Protein AF-G5QDP7-F1 (afdb_monomer)

Sequence (54 aa):
MLSILWNLAAFIIALGVLITVHEFGHFWVARRCGVRVERFSIGFGKALWRRTDR

Solvent-accessible surface area (backbone atoms only — not comparable to full-atom values): 3550 Å² total; per-residue (Å²): 115,69,64,60,57,51,51,52,52,52,49,54,52,52,50,53,51,51,50,43,52,52,49,48,50,53,54,53,51,37,53,73,72,70,45,87,77,92,74,92,73,77,82,91,77,82,78,90,71,86,81,86,82,132

Foldseek 3Di:
DVVVVVVVVVVVVVVQVVQLVVLVVVVVVCVVVVHDDPDRDGDDDDGPDDDDDD

Secondary structure (DSSP, 8-state):
-HHHHHHHHHHHHHHHHHHHHHHHHHHHHHHHTT--------SSSS-S------

Structure (mmCIF, N/CA/C/O backbone):
data_AF-G5QDP7-F1
#
_entry.id   AF-G5QDP7-F1
#
loop_
_atom_site.group_PDB
_atom_site.id
_atom_site.type_symbol
_atom_site.label_atom_id
_atom_site.label_alt_id
_atom_site.label_comp_id
_atom_site.label_asym_id
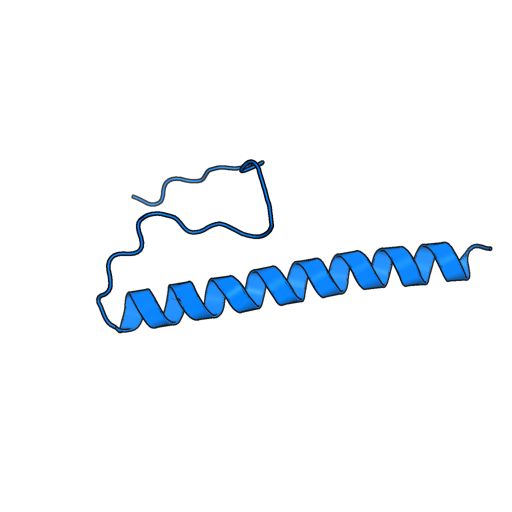_atom_site.label_entity_id
_atom_site.label_seq_id
_atom_site.pdbx_PDB_ins_code
_atom_site.Cartn_x
_atom_site.Cartn_y
_atom_site.Cartn_z
_atom_site.occupancy
_atom_site.B_iso_or_equiv
_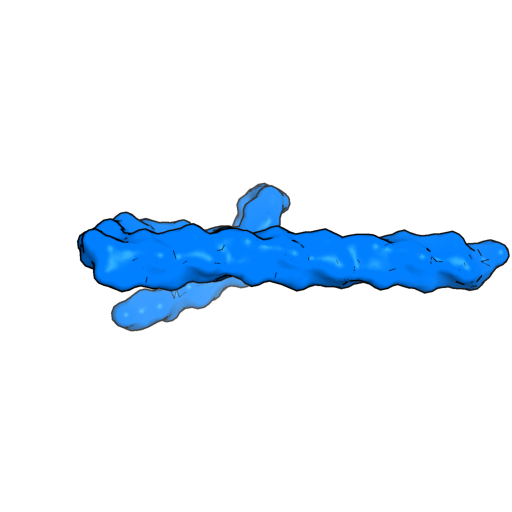atom_site.auth_seq_id
_atom_site.auth_comp_id
_atom_site.auth_asym_id
_atom_site.auth_atom_id
_atom_site.pdbx_PDB_model_num
ATOM 1 N N . MET A 1 1 ? 16.092 -1.941 -23.344 1.00 66.38 1 MET A N 1
ATOM 2 C CA . MET A 1 1 ? 16.409 -1.310 -22.040 1.00 66.38 1 MET A CA 1
ATOM 3 C C . MET A 1 1 ? 15.192 -0.600 -21.441 1.00 66.38 1 MET A C 1
ATOM 5 O O . MET A 1 1 ? 14.725 -1.020 -20.394 1.00 66.38 1 MET A O 1
ATOM 9 N N . LEU A 1 2 ? 14.624 0.405 -22.121 1.00 83.75 2 LEU A N 1
ATOM 10 C CA . LEU A 1 2 ? 13.479 1.200 -21.631 1.00 83.75 2 LEU A CA 1
ATOM 11 C C . LEU A 1 2 ? 12.216 0.377 -21.320 1.00 83.75 2 LEU A C 1
ATOM 13 O O . LEU A 1 2 ? 11.531 0.650 -20.340 1.00 83.75 2 LEU A O 1
ATOM 17 N N . SER A 1 3 ? 11.942 -0.675 -22.093 1.00 88.69 3 SER A N 1
ATOM 18 C CA . SER A 1 3 ? 10.769 -1.537 -21.892 1.00 88.69 3 SER A CA 1
ATOM 19 C C . SER A 1 3 ? 10.784 -2.275 -20.550 1.00 88.69 3 SER A C 1
ATOM 21 O O . SER A 1 3 ? 9.739 -2.463 -19.943 1.00 88.69 3 SER A O 1
ATOM 23 N N . ILE A 1 4 ? 11.960 -2.678 -20.056 1.00 91.38 4 ILE A N 1
ATOM 24 C CA . ILE A 1 4 ? 12.085 -3.356 -18.754 1.00 91.38 4 ILE A CA 1
ATOM 25 C C . ILE A 1 4 ? 11.736 -2.380 -17.631 1.00 91.38 4 ILE A C 1
ATOM 27 O O . ILE A 1 4 ? 10.979 -2.727 -16.730 1.00 91.38 4 ILE A O 1
ATOM 31 N N . LEU A 1 5 ? 12.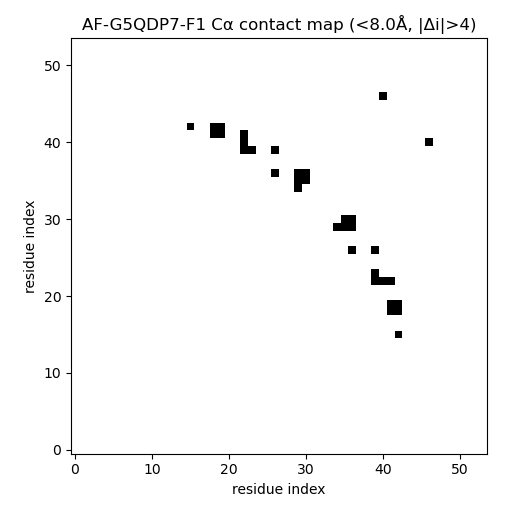230 -1.143 -17.724 1.00 91.38 5 LEU A N 1
ATOM 32 C CA . LEU A 1 5 ? 11.953 -0.102 -16.739 1.00 91.38 5 LEU A CA 1
ATOM 33 C C . LEU A 1 5 ? 10.459 0.258 -16.706 1.00 91.38 5 LEU A C 1
ATOM 35 O O . LEU A 1 5 ? 9.884 0.391 -15.629 1.00 91.38 5 LEU A O 1
ATOM 39 N N . TRP A 1 6 ? 9.821 0.337 -17.878 1.00 93.19 6 TRP A N 1
ATOM 40 C CA . TRP A 1 6 ? 8.383 0.589 -17.995 1.00 93.19 6 TRP A CA 1
ATOM 41 C C . TRP A 1 6 ? 7.538 -0.538 -17.394 1.00 93.19 6 TRP A C 1
ATOM 43 O O . TRP A 1 6 ? 6.638 -0.277 -16.600 1.00 93.19 6 TRP A O 1
ATOM 53 N N . ASN A 1 7 ? 7.859 -1.795 -17.715 1.00 93.00 7 ASN A N 1
ATOM 54 C CA . ASN A 1 7 ? 7.153 -2.952 -17.162 1.00 93.00 7 ASN A CA 1
ATOM 55 C C . ASN A 1 7 ? 7.309 -3.042 -15.641 1.00 93.00 7 ASN A C 1
ATOM 57 O O . ASN A 1 7 ? 6.339 -3.319 -14.940 1.00 93.00 7 ASN A O 1
ATOM 61 N N . LEU A 1 8 ? 8.508 -2.769 -15.120 1.00 94.50 8 LEU A N 1
ATOM 62 C CA . LEU A 1 8 ? 8.759 -2.793 -13.682 1.00 94.50 8 LEU A CA 1
ATOM 63 C C . LEU A 1 8 ? 7.982 -1.684 -12.957 1.00 94.50 8 LEU A C 1
ATOM 65 O O . LEU A 1 8 ? 7.359 -1.941 -11.929 1.00 94.50 8 LEU A O 1
ATOM 69 N N . ALA A 1 9 ? 7.968 -0.469 -13.510 1.00 94.19 9 ALA A N 1
ATOM 70 C CA . ALA A 1 9 ? 7.198 0.640 -12.954 1.00 94.19 9 ALA A CA 1
ATOM 71 C C . ALA A 1 9 ? 5.689 0.341 -12.967 1.00 94.19 9 ALA A C 1
ATOM 73 O O . ALA A 1 9 ? 5.018 0.507 -11.947 1.00 94.19 9 ALA A O 1
ATOM 74 N N . ALA A 1 10 ? 5.169 -0.166 -14.088 1.00 94.31 10 ALA A N 1
ATOM 75 C CA . ALA A 1 10 ? 3.771 -0.566 -14.213 1.00 94.31 10 ALA A CA 1
ATOM 76 C C . ALA A 1 10 ? 3.399 -1.672 -13.211 1.00 94.31 10 ALA A C 1
ATOM 78 O O . ALA A 1 10 ? 2.339 -1.604 -12.591 1.00 94.31 10 ALA A O 1
ATOM 79 N N . PHE A 1 11 ? 4.287 -2.647 -12.999 1.00 94.62 11 PHE A N 1
ATOM 80 C CA . PHE A 1 11 ? 4.094 -3.716 -12.022 1.00 94.62 11 PHE A CA 1
ATOM 81 C C . PHE A 1 11 ? 3.989 -3.177 -10.593 1.00 94.62 11 PHE A C 1
ATOM 83 O O . PHE A 1 11 ? 3.039 -3.515 -9.892 1.00 94.62 11 PHE A O 1
ATOM 90 N N . ILE A 1 12 ? 4.911 -2.303 -10.175 1.00 93.44 12 ILE A N 1
ATOM 91 C CA . ILE A 1 12 ? 4.898 -1.707 -8.828 1.00 93.44 12 ILE A CA 1
ATOM 92 C C . ILE A 1 12 ? 3.616 -0.896 -8.604 1.00 93.44 12 ILE A C 1
ATOM 94 O O . ILE A 1 12 ? 2.988 -1.021 -7.553 1.00 93.44 12 ILE A O 1
ATOM 98 N N . ILE A 1 13 ? 3.200 -0.100 -9.594 1.00 93.94 13 ILE A N 1
ATOM 99 C CA . ILE A 1 13 ? 1.964 0.689 -9.505 1.00 93.94 13 ILE A CA 1
ATOM 100 C C . ILE A 1 13 ? 0.745 -0.233 -9.404 1.00 93.94 13 ILE A C 1
ATOM 102 O O . ILE A 1 13 ? -0.093 -0.039 -8.524 1.00 93.94 13 ILE A O 1
ATOM 106 N N . ALA A 1 14 ? 0.652 -1.251 -10.262 1.00 94.56 14 ALA A N 1
ATOM 107 C CA . ALA A 1 14 ? -0.467 -2.188 -10.254 1.00 94.56 14 ALA A CA 1
ATOM 108 C C . ALA A 1 14 ? -0.567 -2.947 -8.921 1.00 94.56 14 ALA A C 1
ATOM 110 O O . ALA A 1 14 ? -1.657 -3.050 -8.359 1.00 94.56 14 ALA A O 1
ATOM 111 N N . LEU A 1 15 ? 0.561 -3.411 -8.373 1.00 92.62 15 LEU A N 1
ATOM 112 C CA . LEU A 1 15 ? 0.612 -4.044 -7.051 1.00 92.62 15 LEU A CA 1
ATOM 113 C C . LEU A 1 15 ? 0.209 -3.079 -5.935 1.00 92.62 15 LEU A C 1
ATOM 115 O O . LEU A 1 15 ? -0.567 -3.454 -5.059 1.00 92.62 15 LEU A O 1
ATOM 119 N N . GLY A 1 16 ? 0.685 -1.833 -5.985 1.00 90.38 16 GLY A N 1
ATOM 120 C CA . GLY A 1 16 ? 0.310 -0.796 -5.026 1.00 90.38 16 GLY A CA 1
ATOM 121 C C . GLY A 1 16 ? -1.197 -0.548 -5.007 1.00 90.38 16 GLY A C 1
ATOM 122 O O . GLY A 1 16 ? -1.806 -0.521 -3.937 1.00 90.38 16 GLY A O 1
ATOM 123 N N . VAL A 1 17 ? -1.820 -0.440 -6.184 1.00 92.12 17 VAL A N 1
ATOM 124 C CA . VAL A 1 17 ? -3.277 -0.286 -6.311 1.00 92.12 17 VAL A CA 1
ATOM 125 C C . VAL A 1 17 ? -4.009 -1.529 -5.806 1.00 92.12 17 VAL A C 1
ATOM 127 O O . VAL A 1 17 ? -4.942 -1.398 -5.016 1.00 92.12 17 VAL A O 1
ATOM 130 N N . LEU A 1 18 ? -3.574 -2.727 -6.207 1.00 92.62 18 LEU A N 1
ATOM 131 C CA . LEU A 1 18 ? -4.192 -3.989 -5.798 1.00 92.62 18 LEU A CA 1
ATOM 132 C C . LEU A 1 18 ? -4.217 -4.135 -4.271 1.00 92.62 18 LEU A C 1
ATOM 134 O O . LEU A 1 18 ? -5.270 -4.412 -3.701 1.00 92.62 18 LEU A O 1
ATOM 138 N N . ILE A 1 19 ? -3.075 -3.912 -3.617 1.00 89.56 19 ILE A N 1
ATOM 139 C CA . ILE A 1 19 ? -2.934 -4.014 -2.159 1.00 89.56 19 ILE A CA 1
ATOM 140 C C . ILE A 1 19 ? -3.817 -2.970 -1.466 1.00 89.56 19 ILE A C 1
ATOM 142 O O . ILE A 1 19 ? -4.599 -3.317 -0.582 1.00 89.56 19 ILE A O 1
ATOM 146 N N . THR A 1 20 ? -3.772 -1.718 -1.936 1.00 87.69 20 THR A N 1
ATOM 147 C CA . THR A 1 20 ? -4.586 -0.620 -1.390 1.00 87.69 20 THR A CA 1
ATOM 148 C C . THR A 1 20 ? -6.075 -0.954 -1.418 1.00 87.69 20 THR A C 1
ATOM 150 O O . THR A 1 20 ? -6.775 -0.782 -0.420 1.00 87.69 20 THR A O 1
ATOM 153 N N . VAL A 1 21 ? -6.570 -1.445 -2.557 1.00 91.06 21 VAL A N 1
ATOM 154 C CA . VAL A 1 21 ? -7.981 -1.814 -2.721 1.00 91.06 21 VAL A CA 1
ATOM 155 C C . VAL A 1 21 ? -8.329 -3.046 -1.884 1.00 91.06 21 VAL A C 1
ATOM 157 O O . VAL A 1 21 ? -9.410 -3.091 -1.297 1.00 91.06 21 VAL A O 1
ATOM 160 N N . HIS A 1 22 ? -7.429 -4.025 -1.786 1.00 89.06 22 HIS A N 1
ATOM 161 C CA . HIS A 1 22 ? -7.645 -5.236 -0.995 1.00 89.06 22 HIS A CA 1
ATOM 162 C C . HIS A 1 22 ? -7.823 -4.921 0.493 1.00 89.06 22 HIS A C 1
ATOM 164 O O . HIS A 1 22 ? -8.823 -5.310 1.100 1.00 89.06 22 HIS A O 1
ATOM 170 N N . GLU A 1 23 ? -6.890 -4.169 1.076 1.00 87.00 23 GLU A N 1
ATOM 171 C CA . GLU A 1 23 ? -6.976 -3.753 2.475 1.00 87.00 23 GLU A CA 1
ATOM 172 C C . GLU A 1 23 ? -8.202 -2.857 2.692 1.00 87.00 23 GLU A C 1
ATOM 174 O O . GLU A 1 23 ? -8.930 -3.036 3.674 1.00 87.00 23 GLU A O 1
ATOM 179 N N . PHE A 1 24 ? -8.493 -1.938 1.761 1.00 86.62 24 PHE A N 1
ATOM 180 C CA . PHE A 1 24 ? -9.679 -1.082 1.845 1.00 86.62 24 PHE A CA 1
ATOM 181 C C . PHE A 1 24 ? -10.981 -1.893 1.852 1.00 86.62 24 PHE A C 1
ATOM 183 O O . PHE A 1 24 ? -11.904 -1.554 2.593 1.00 86.62 24 PHE A O 1
ATOM 190 N N . GLY A 1 25 ? -11.051 -2.985 1.087 1.00 88.56 25 GLY A N 1
ATOM 191 C CA . GLY A 1 25 ? -12.182 -3.911 1.104 1.00 88.56 25 GLY A CA 1
ATOM 192 C C . GLY A 1 25 ? -12.407 -4.524 2.487 1.00 88.56 25 GLY A C 1
ATOM 193 O O . GLY A 1 25 ? -13.527 -4.478 2.998 1.00 88.56 25 GLY A O 1
ATOM 194 N N . HIS A 1 26 ? -11.345 -5.011 3.135 1.00 88.56 26 HIS A N 1
ATOM 195 C CA . HIS A 1 26 ? -11.424 -5.526 4.510 1.00 88.56 26 HIS A CA 1
ATOM 196 C C . HIS A 1 26 ? -11.892 -4.457 5.496 1.00 88.56 26 HIS A C 1
ATOM 198 O O . HIS A 1 26 ? -12.792 -4.713 6.296 1.00 88.56 26 HIS A O 1
ATOM 204 N N . PHE A 1 27 ? -11.339 -3.243 5.412 1.00 86.31 27 PHE A N 1
ATOM 205 C CA . PHE A 1 27 ? -11.756 -2.121 6.258 1.00 86.31 27 PHE A CA 1
ATOM 206 C C . PHE A 1 27 ? -13.229 -1.759 6.046 1.00 86.31 27 PHE A C 1
ATOM 208 O O . PHE A 1 27 ? -13.973 -1.550 7.008 1.00 86.31 27 PHE A O 1
ATOM 215 N N . TRP A 1 28 ? -13.671 -1.712 4.789 1.00 86.44 28 TRP A N 1
ATOM 216 C CA . TRP A 1 28 ? -15.044 -1.376 4.439 1.00 86.44 28 TRP A CA 1
ATOM 217 C C . TRP A 1 28 ? -16.033 -2.415 4.969 1.00 86.44 28 TRP A C 1
ATOM 219 O O . TRP A 1 28 ? -17.031 -2.040 5.590 1.00 86.44 28 TRP A O 1
ATOM 229 N N . VAL A 1 29 ? -15.736 -3.705 4.789 1.00 89.75 29 VAL A N 1
ATOM 230 C CA . VAL A 1 29 ? -16.571 -4.804 5.294 1.0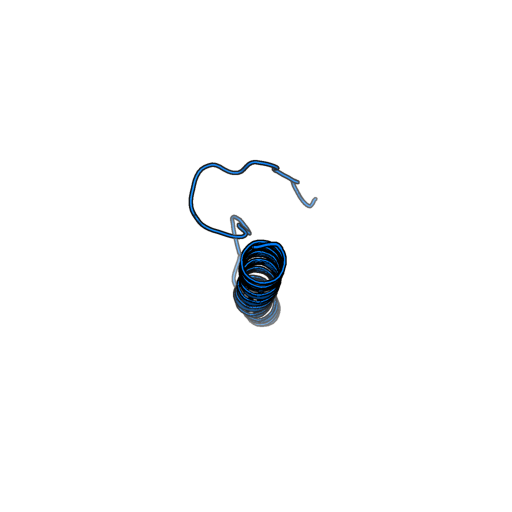0 89.75 29 VAL A CA 1
ATOM 231 C C . VAL A 1 29 ? -16.576 -4.827 6.824 1.00 89.75 29 VAL A C 1
ATOM 233 O O . VAL A 1 29 ? -17.651 -4.873 7.419 1.00 89.75 29 VAL A O 1
ATOM 236 N N . ALA A 1 30 ? -15.420 -4.693 7.480 1.00 87.62 30 ALA A N 1
ATOM 237 C CA . ALA A 1 30 ? -15.332 -4.643 8.941 1.00 87.62 30 ALA A CA 1
ATOM 238 C C . ALA A 1 30 ? -16.185 -3.504 9.528 1.00 87.62 30 ALA A C 1
ATOM 240 O O . ALA A 1 30 ? -16.950 -3.721 10.471 1.00 87.62 30 ALA A O 1
ATOM 241 N N . ARG A 1 31 ? -16.148 -2.315 8.906 1.00 84.62 31 ARG A N 1
ATOM 242 C CA . ARG A 1 31 ? -16.961 -1.162 9.325 1.00 84.62 31 ARG A CA 1
ATOM 243 C C . ARG A 1 31 ? -18.459 -1.399 9.125 1.00 84.62 31 ARG A C 1
ATOM 245 O O . ARG A 1 31 ? -19.261 -0.963 9.947 1.00 84.62 31 ARG A O 1
ATOM 252 N N . ARG A 1 32 ? -18.848 -2.106 8.059 1.00 85.12 32 ARG A N 1
ATOM 253 C CA 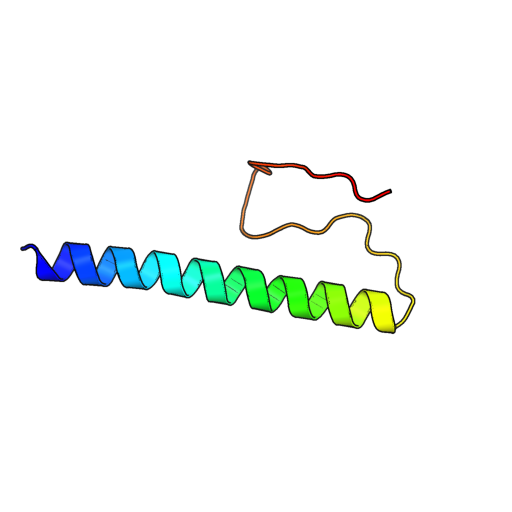. ARG A 1 32 ? -20.244 -2.504 7.797 1.00 85.12 32 ARG A CA 1
ATOM 254 C C . ARG A 1 32 ? -20.753 -3.567 8.771 1.00 85.12 32 ARG A C 1
ATOM 256 O O . ARG A 1 32 ? -21.934 -3.552 9.094 1.00 85.12 32 ARG A O 1
ATOM 263 N N . CYS A 1 33 ? -19.880 -4.441 9.260 1.00 88.62 33 CYS A N 1
ATOM 264 C CA . CYS A 1 33 ? -20.204 -5.451 10.268 1.00 88.62 33 CYS A CA 1
ATOM 265 C C . CYS A 1 33 ? -20.165 -4.916 11.712 1.00 88.62 33 CYS A C 1
ATOM 267 O O . CYS A 1 33 ? -20.340 -5.692 12.647 1.00 88.62 33 CYS A O 1
ATOM 269 N N . GLY A 1 34 ? -19.929 -3.614 11.915 1.00 84.19 34 GLY A N 1
ATOM 270 C CA . GLY A 1 34 ? -19.861 -3.005 13.248 1.00 84.19 34 GLY A CA 1
ATOM 271 C C . GLY A 1 34 ? -18.587 -3.345 14.030 1.00 84.19 34 GLY A C 1
ATOM 272 O O . GLY A 1 34 ? -18.523 -3.104 15.235 1.00 84.19 34 GLY A O 1
ATOM 273 N N . VAL A 1 35 ? -17.563 -3.886 13.365 1.00 82.62 35 VAL A N 1
ATOM 274 C CA . VAL A 1 35 ? -16.266 -4.176 13.982 1.00 82.62 35 VAL A CA 1
ATOM 275 C C . VAL A 1 35 ? -15.471 -2.873 14.084 1.00 82.62 35 VAL A C 1
ATOM 277 O O . VAL A 1 35 ? -15.268 -2.179 13.086 1.00 82.62 35 VAL A O 1
ATOM 280 N N . ARG A 1 36 ? -15.011 -2.524 15.293 1.00 71.56 36 ARG A N 1
ATOM 281 C CA . ARG A 1 36 ? -14.102 -1.385 15.496 1.00 71.56 36 ARG A CA 1
ATOM 282 C C . ARG A 1 36 ? -12.758 -1.692 14.848 1.00 71.56 36 ARG A C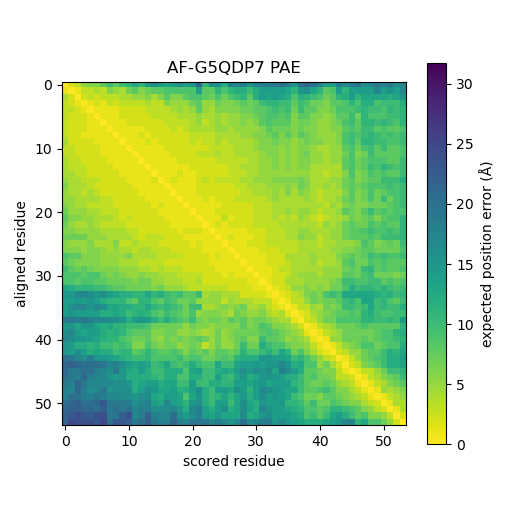 1
ATOM 284 O O . ARG A 1 36 ? -12.071 -2.624 15.255 1.00 71.56 36 ARG A O 1
ATOM 291 N N . VAL A 1 37 ? -12.385 -0.893 13.852 1.00 75.38 37 VAL A N 1
ATOM 292 C CA . VAL A 1 37 ? -11.083 -0.996 13.192 1.00 75.38 37 VAL A CA 1
ATOM 293 C C . VAL A 1 37 ? -10.176 0.092 13.751 1.00 75.38 37 VAL A C 1
ATOM 295 O O . VAL A 1 37 ? -10.375 1.270 13.480 1.00 75.38 37 VAL A O 1
ATOM 298 N N . GLU A 1 38 ? -9.197 -0.306 14.560 1.00 69.94 38 GLU A N 1
ATOM 299 C CA . GLU A 1 38 ? -8.305 0.617 15.277 1.00 69.94 38 GLU A CA 1
A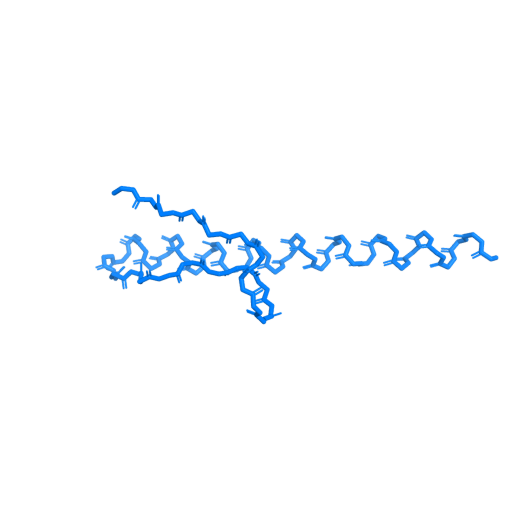TOM 300 C C . GLU A 1 38 ? -7.395 1.412 14.329 1.00 69.94 38 GLU A C 1
ATOM 302 O O . GLU A 1 38 ? -7.106 2.583 14.572 1.00 69.94 38 GLU A O 1
ATOM 307 N N . ARG A 1 39 ? -6.893 0.775 13.259 1.00 67.94 39 ARG A N 1
ATOM 308 C CA . ARG A 1 39 ? -5.952 1.385 12.306 1.00 67.94 39 ARG A CA 1
ATOM 309 C C . ARG A 1 39 ? -6.116 0.782 10.920 1.00 67.94 39 ARG A C 1
ATOM 311 O O . ARG A 1 39 ? -5.997 -0.427 10.755 1.00 67.94 39 ARG A O 1
ATOM 318 N N . PHE A 1 40 ? -6.325 1.641 9.928 1.00 74.38 40 PHE A N 1
ATOM 319 C CA . PHE A 1 40 ? -6.180 1.279 8.525 1.00 74.38 40 PHE A CA 1
ATOM 320 C C . PHE A 1 40 ? -4.740 1.565 8.084 1.00 74.38 40 PHE A C 1
ATOM 322 O O . PHE A 1 40 ? -4.255 2.685 8.251 1.00 74.38 40 PHE A O 1
ATOM 329 N N . SER A 1 41 ? -4.048 0.555 7.564 1.00 73.69 41 SER A N 1
ATOM 330 C CA . SER A 1 41 ? -2.698 0.670 7.006 1.00 73.69 41 SER A CA 1
ATOM 331 C C . SER A 1 41 ? -2.736 0.143 5.578 1.00 73.69 41 SER A C 1
ATOM 333 O O . SER A 1 41 ? -3.472 -0.799 5.314 1.00 73.69 41 SER A O 1
ATOM 335 N N . 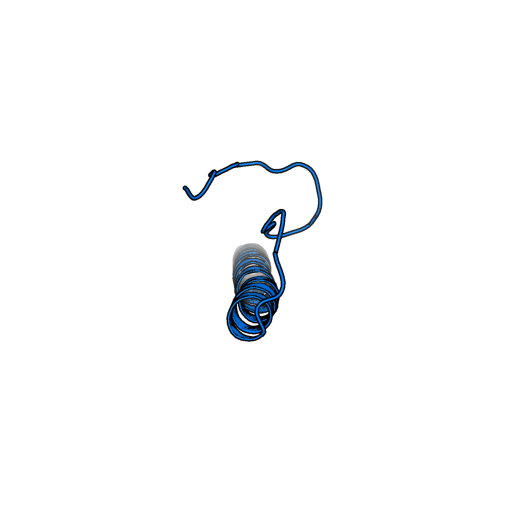ILE A 1 42 ? -1.979 0.770 4.678 1.00 74.69 42 ILE A N 1
ATOM 336 C CA . ILE A 1 42 ? -1.802 0.302 3.301 1.00 74.69 42 ILE A CA 1
ATOM 337 C C . ILE A 1 42 ? -0.336 -0.102 3.137 1.00 74.69 42 ILE A C 1
ATOM 339 O O . ILE A 1 42 ? 0.552 0.748 3.279 1.00 74.69 42 ILE A O 1
ATOM 343 N N . GLY A 1 43 ? -0.085 -1.374 2.826 1.00 71.69 43 GLY A N 1
ATOM 344 C CA . GLY A 1 43 ? 1.251 -1.916 2.554 1.00 71.69 43 GLY A CA 1
ATOM 345 C C . GLY A 1 43 ? 2.032 -2.433 3.774 1.00 71.69 43 GLY A C 1
ATOM 346 O O . GLY A 1 43 ? 1.513 -2.565 4.880 1.00 71.69 43 GLY A O 1
ATOM 347 N N . PHE A 1 44 ? 3.317 -2.747 3.561 1.00 64.12 44 PHE A N 1
ATOM 348 C CA . PHE A 1 44 ? 4.190 -3.401 4.544 1.00 64.12 44 PHE A CA 1
ATOM 349 C C . PHE A 1 44 ? 5.197 -2.412 5.157 1.00 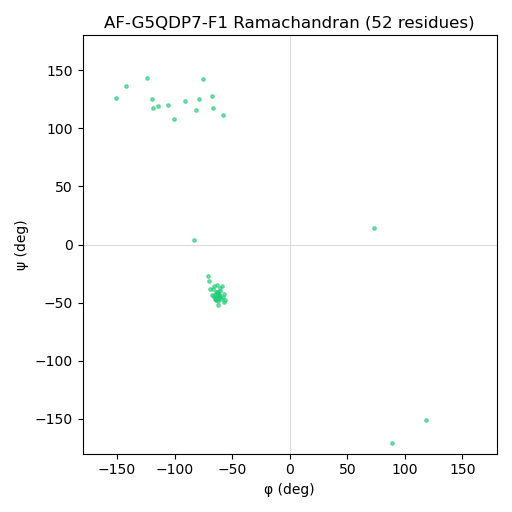64.12 44 PHE A C 1
ATOM 351 O O . PHE A 1 44 ? 6.038 -1.861 4.449 1.00 64.12 44 PHE A O 1
ATOM 358 N N . GLY A 1 45 ? 5.161 -2.219 6.482 1.00 66.19 45 GLY A N 1
ATOM 359 C CA . GLY A 1 45 ? 6.213 -1.512 7.228 1.00 66.19 45 GLY A CA 1
ATOM 360 C C . GLY A 1 45 ? 5.777 -0.233 7.951 1.00 66.19 45 GLY A C 1
ATOM 361 O O . GLY A 1 45 ? 4.653 -0.107 8.434 1.00 66.19 45 GLY A O 1
ATOM 362 N N . LYS A 1 46 ? 6.719 0.707 8.113 1.00 57.81 46 LYS A N 1
ATOM 363 C CA . LYS A 1 46 ? 6.506 1.959 8.859 1.00 57.81 46 LYS A CA 1
ATOM 364 C C . LYS A 1 46 ? 5.517 2.845 8.100 1.00 57.81 46 LYS A C 1
ATOM 366 O O . LYS A 1 46 ? 5.729 3.139 6.930 1.00 57.81 46 LYS A O 1
ATOM 371 N N . ALA A 1 47 ? 4.471 3.306 8.786 1.00 65.44 47 ALA A N 1
ATOM 372 C CA . ALA A 1 47 ? 3.495 4.219 8.202 1.00 65.44 47 ALA A CA 1
ATOM 373 C C . ALA A 1 47 ? 4.195 5.497 7.707 1.00 65.44 47 ALA A C 1
ATOM 375 O O . ALA A 1 47 ? 4.679 6.286 8.520 1.00 65.44 47 ALA A O 1
ATOM 376 N N . LEU A 1 48 ? 4.248 5.685 6.385 1.00 66.69 48 LEU A N 1
ATOM 377 C CA . LEU A 1 48 ? 4.802 6.887 5.750 1.00 66.69 48 LEU A CA 1
ATOM 378 C C . LEU A 1 48 ? 3.896 8.105 5.962 1.00 66.69 48 LEU A C 1
ATOM 380 O O . LEU A 1 48 ? 4.367 9.236 6.006 1.00 66.69 48 LEU A O 1
ATOM 384 N N . TRP A 1 49 ? 2.597 7.865 6.135 1.00 63.44 49 TRP A N 1
ATOM 385 C CA . TRP A 1 49 ? 1.601 8.889 6.400 1.00 63.44 49 TRP A CA 1
ATOM 386 C C . TRP A 1 49 ? 0.571 8.350 7.390 1.00 63.44 49 TRP A C 1
ATOM 388 O O . TRP A 1 49 ? 0.110 7.216 7.263 1.00 63.44 49 TRP A O 1
ATOM 398 N N . ARG A 1 50 ? 0.196 9.158 8.383 1.00 63.94 50 ARG A N 1
ATOM 399 C CA . ARG A 1 50 ? -0.901 8.849 9.307 1.00 63.94 50 ARG A CA 1
ATOM 400 C C . ARG A 1 50 ? -1.958 9.930 9.193 1.00 63.94 50 ARG A C 1
ATOM 402 O O . ARG A 1 50 ? -1.654 11.108 9.355 1.00 63.94 50 ARG A O 1
ATOM 409 N N . ARG A 1 51 ? -3.198 9.527 8.932 1.00 66.25 51 ARG A N 1
ATOM 410 C CA . ARG A 1 51 ? -4.363 10.408 9.003 1.00 66.25 51 ARG A CA 1
ATOM 411 C C . ARG A 1 51 ? -5.303 9.850 10.063 1.00 66.25 51 ARG A C 1
ATOM 413 O O . ARG A 1 51 ? -5.769 8.725 9.925 1.00 66.25 51 ARG A O 1
ATOM 420 N N . THR A 1 52 ? -5.534 10.620 11.119 1.00 63.69 52 THR A N 1
ATOM 421 C CA . THR A 1 52 ? -6.554 10.311 12.124 1.00 63.69 52 THR A CA 1
ATOM 422 C C . THR A 1 52 ? -7.898 10.776 11.573 1.00 63.69 52 THR A C 1
ATOM 424 O O . THR A 1 52 ? -8.068 11.968 11.313 1.00 63.69 52 THR A O 1
ATOM 427 N N . ASP A 1 53 ? -8.812 9.837 11.332 1.00 57.75 53 ASP A N 1
ATOM 428 C CA . ASP A 1 53 ? -10.227 10.142 11.087 1.00 57.75 53 ASP A CA 1
ATOM 429 C C . ASP A 1 53 ? -10.881 10.494 12.440 1.00 57.75 53 ASP A C 1
ATOM 431 O O . ASP A 1 53 ? -10.462 9.948 13.464 1.00 57.75 53 ASP A O 1
ATOM 435 N N . ARG A 1 54 ? -11.802 11.467 12.468 1.00 54.78 54 ARG A N 1
ATOM 436 C CA . ARG A 1 54 ? -12.454 11.943 13.708 1.00 54.78 54 ARG A CA 1
ATOM 437 C C . ARG A 1 54 ? -13.493 10.963 14.234 1.00 54.78 54 ARG A C 1
ATOM 439 O O . ARG A 1 54 ? -14.213 10.382 13.396 1.00 54.78 54 ARG A O 1
#

InterPro domains:
  IPR004387 Peptidase M50, putative membrane-associated zinc metallopeptidase [PTHR42837] (1-51)
  IPR008915 Peptidase M50 [PF02163] (10-52)

Radius of gyration: 15.11 Å; Cα contacts (8 Å, |Δi|>4): 17; chains: 1; bounding box: 37×18×38 Å

pLDDT: mean 81.26, std 11.95, range [54.78, 94.62]

Mean predicted aligned error: 7.17 Å

Organism: NCBI:txid913081